Protein AF-A0A7Y0SG17-F1 (afdb_monomer_lite)

Sequence (85 aa):
DDDVTISKNAWAKNFPDSSKMFIEVGTTVKVRDLNRGIIVQSGNDACVAMAEHIAGSEDAFVDLMNAWANTLGMTNSHFANVHGL

pLDDT: mean 97.34, std 2.76, range [75.56, 98.62]

Radius of gyration: 12.86 Å; chains: 1; bounding box: 34×24×35 Å

Secondary structure (DSSP, 8-state):
--EEE--STT-GGG-TTS------TT-EEEHHHHHHHHHHH--HHHHHHHHHHHHSSHHHHHHHHHHHHHHTT-TT---SSSS--

InterPro domains:
  IPR001967 Peptidase S11, D-alanyl-D-alanine carboxypeptidase A, N-terminal [PF00768] (1-85)
  IPR012338 Beta-lactamase/transpeptidase-like [G3DSA:3.40.710.10] (1-85)
  IPR012338 Beta-lactamase/transpeptidase-like [SSF56601] (1-85)
  IPR018044 Peptidase S11, D-alanyl-D-alanine carboxypeptidase A [PR00725] (34-51)
  IPR018044 Peptidase S11, D-alanyl-D-alanine carboxypeptidase A [PR00725] (61-74)

Organism: Vibrio parahaemolyticus (NCBI:txid670)

Foldseek 3Di:
DDKFQQAPCLQPVVDPPDFAPRDHHRDIDDLVVLVCSCVPGLHPSSQQRVQCVPQVGFVSSQVVVVVVCVVVVVPVDHDPTRRRD

Structure (mmCIF, N/CA/C/O backbone):
data_AF-A0A7Y0SG17-F1
#
_entry.id   AF-A0A7Y0SG17-F1
#
loop_
_atom_site.group_PDB
_atom_site.id
_atom_site.type_symbol
_atom_site.label_atom_id
_atom_site.label_alt_id
_atom_site.label_comp_id
_atom_site.label_asym_id
_atom_site.label_entity_id
_atom_site.label_seq_id
_atom_site.pdbx_PDB_ins_code
_atom_site.Cartn_x
_atom_site.Cartn_y
_atom_site.Cartn_z
_atom_site.occupancy
_atom_site.B_iso_or_equiv
_atom_site.auth_seq_id
_atom_site.auth_comp_id
_atom_site.auth_asym_id
_atom_site.auth_atom_id
_atom_site.pdbx_PDB_mo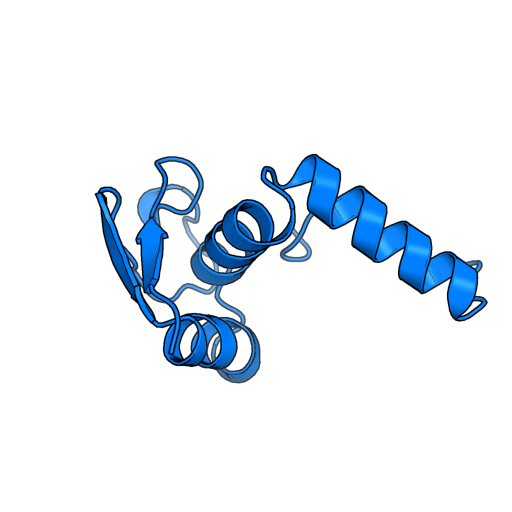del_num
ATOM 1 N N . ASP A 1 1 ? -17.620 0.519 -4.090 1.00 75.56 1 ASP A N 1
ATOM 2 C CA . ASP A 1 1 ? -17.610 1.256 -2.804 1.00 75.56 1 ASP A CA 1
ATOM 3 C C . ASP A 1 1 ? -17.165 0.290 -1.724 1.00 75.56 1 ASP A C 1
ATOM 5 O O . ASP A 1 1 ? -17.911 -0.033 -0.800 1.00 75.56 1 ASP A O 1
ATOM 9 N N . ASP A 1 2 ? -15.945 -0.205 -1.894 1.00 96.38 2 ASP A N 1
ATOM 10 C CA . ASP A 1 2 ? -15.516 -1.443 -1.257 1.00 96.38 2 ASP A CA 1
ATOM 11 C C . ASP A 1 2 ? -14.910 -1.125 0.103 1.00 96.38 2 ASP A C 1
ATOM 13 O O . ASP A 1 2 ? -14.321 -0.057 0.313 1.00 96.38 2 ASP A O 1
ATOM 17 N N . ASP A 1 3 ? -15.121 -2.044 1.032 1.00 97.69 3 ASP A N 1
ATOM 18 C CA . ASP A 1 3 ? -14.691 -1.937 2.414 1.00 97.69 3 ASP A CA 1
ATOM 19 C C . ASP A 1 3 ? -13.456 -2.805 2.638 1.00 97.69 3 ASP A C 1
ATOM 21 O O . ASP A 1 3 ? -13.436 -3.983 2.279 1.00 97.69 3 ASP A O 1
ATOM 25 N N . VAL A 1 4 ? -12.434 -2.217 3.254 1.00 98.31 4 VAL A N 1
ATOM 26 C CA . VAL A 1 4 ? -11.182 -2.892 3.597 1.00 98.31 4 VAL A CA 1
ATOM 27 C C . VAL A 1 4 ? -11.092 -3.021 5.108 1.00 98.31 4 VAL A C 1
ATOM 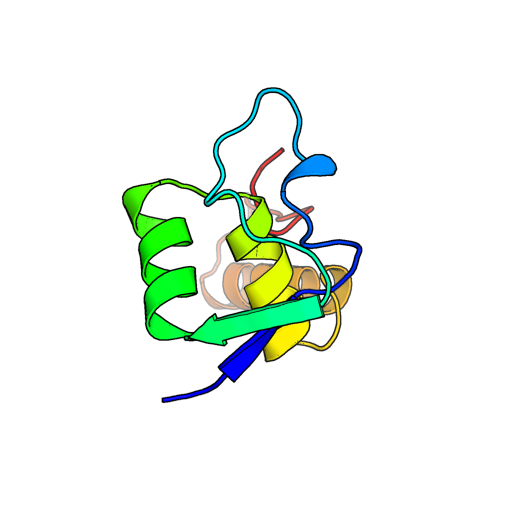29 O O . VAL A 1 4 ? -11.071 -2.018 5.824 1.00 98.31 4 VAL A O 1
ATOM 32 N N . THR A 1 5 ? -11.029 -4.255 5.603 1.00 98.31 5 THR A N 1
ATOM 33 C CA . THR A 1 5 ? -10.735 -4.525 7.013 1.00 98.31 5 THR A CA 1
ATOM 34 C C . THR A 1 5 ? -9.239 -4.380 7.260 1.00 98.31 5 THR A C 1
ATOM 36 O O . THR A 1 5 ? -8.431 -5.039 6.611 1.00 98.31 5 THR A O 1
ATOM 39 N N . ILE A 1 6 ? -8.869 -3.531 8.217 1.00 98.56 6 ILE A N 1
ATOM 40 C CA . ILE A 1 6 ? -7.469 -3.218 8.503 1.00 98.56 6 ILE A CA 1
ATOM 41 C C . ILE A 1 6 ? -6.821 -4.371 9.267 1.00 98.56 6 ILE A C 1
ATOM 43 O O . ILE A 1 6 ? -7.245 -4.731 10.371 1.00 98.56 6 ILE A O 1
ATOM 47 N N . SER A 1 7 ? -5.780 -4.947 8.673 1.00 98.50 7 SER A N 1
ATOM 48 C CA . SER A 1 7 ? -4.998 -6.024 9.271 1.00 98.50 7 SER A CA 1
ATOM 49 C C . SER A 1 7 ? -4.091 -5.515 10.397 1.00 98.50 7 SER A C 1
ATOM 51 O O . SER A 1 7 ? -3.960 -4.316 10.654 1.00 98.50 7 SER A O 1
ATOM 53 N N . LYS A 1 8 ? -3.422 -6.447 11.085 1.00 98.31 8 LYS A N 1
ATOM 54 C CA . LYS A 1 8 ? -2.367 -6.087 12.039 1.00 98.31 8 LYS A CA 1
ATOM 55 C C . LYS A 1 8 ? -1.166 -5.444 11.354 1.00 98.31 8 LYS A C 1
ATOM 57 O O . LYS A 1 8 ? -0.535 -4.623 12.005 1.00 98.31 8 LYS A O 1
ATOM 62 N N . ASN A 1 9 ? -0.862 -5.798 10.104 1.00 97.56 9 ASN A N 1
ATOM 63 C CA . ASN A 1 9 ? 0.289 -5.279 9.358 1.00 97.56 9 ASN A CA 1
ATOM 64 C C . ASN A 1 9 ? 0.050 -3.826 8.942 1.00 97.56 9 ASN A C 1
ATOM 66 O O . ASN A 1 9 ? 0.895 -2.967 9.179 1.00 97.56 9 ASN A O 1
ATOM 70 N N . ALA A 1 10 ? -1.161 -3.532 8.462 1.00 98.06 10 ALA A N 1
ATOM 71 C CA . ALA A 1 10 ? -1.598 -2.197 8.069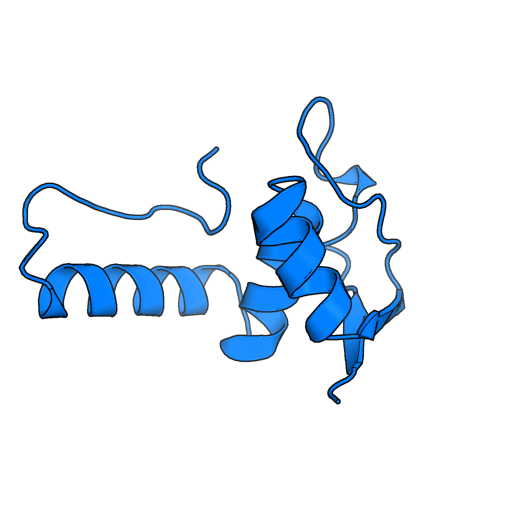 1.00 98.06 10 ALA A CA 1
ATOM 72 C C . ALA A 1 10 ? -1.860 -1.240 9.247 1.00 98.06 10 ALA A C 1
ATOM 74 O O . ALA A 1 10 ? -2.290 -0.106 9.046 1.00 98.06 10 ALA A O 1
ATOM 75 N N . TRP A 1 11 ? -1.649 -1.661 10.497 1.00 98.38 11 TRP A N 1
ATOM 76 C CA . TRP A 1 11 ? -1.908 -0.797 11.643 1.00 98.38 11 TRP A CA 1
ATOM 77 C C . TRP A 1 11 ? -0.934 0.383 11.670 1.00 98.38 11 TRP A C 1
ATOM 79 O O . TRP A 1 11 ? 0.280 0.197 11.718 1.00 98.38 11 TRP A O 1
ATOM 89 N N . ALA A 1 12 ? -1.453 1.607 11.784 1.00 97.3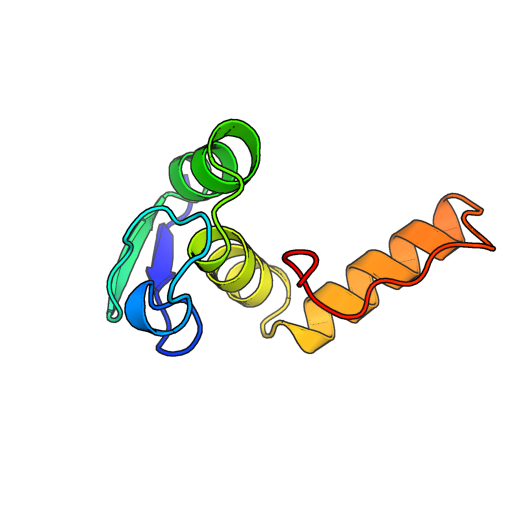8 12 ALA A N 1
ATOM 90 C CA . ALA A 1 12 ? -0.660 2.834 11.880 1.00 97.38 12 ALA A CA 1
ATOM 91 C C . ALA A 1 12 ? 0.422 2.847 12.982 1.00 97.38 12 ALA A C 1
ATOM 93 O O . ALA A 1 12 ? 1.356 3.657 12.932 1.00 97.38 12 ALA A O 1
ATOM 94 N N . LYS A 1 13 ? 0.315 1.979 13.999 1.00 97.00 13 LYS A N 1
ATOM 95 C CA . LYS A 1 13 ? 1.355 1.820 15.029 1.00 97.00 13 LYS A CA 1
ATOM 96 C C . LYS A 1 13 ? 2.636 1.161 14.510 1.00 97.00 13 LYS A C 1
ATOM 98 O O . LYS A 1 13 ? 3.685 1.414 15.091 1.00 97.00 13 LYS A O 1
ATOM 103 N N . ASN A 1 14 ? 2.572 0.388 13.427 1.00 96.50 14 ASN A N 1
ATOM 104 C CA . ASN A 1 14 ? 3.744 -0.254 12.820 1.00 9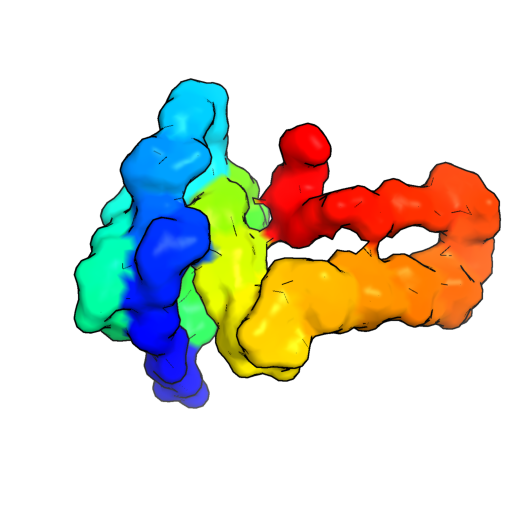6.50 14 ASN A CA 1
ATOM 105 C C . ASN A 1 14 ? 4.599 0.712 11.997 1.00 96.50 14 ASN A C 1
ATOM 107 O O . ASN A 1 14 ? 5.703 0.365 11.595 1.00 96.50 14 ASN A O 1
ATOM 111 N N . PHE A 1 15 ? 4.100 1.928 11.777 1.00 96.00 15 PHE A N 1
ATOM 112 C CA . PHE A 1 15 ? 4.746 2.963 10.981 1.00 96.00 15 PHE A CA 1
ATOM 113 C C . PHE A 1 15 ? 5.128 4.153 11.880 1.00 96.00 15 PHE A C 1
ATOM 115 O O . PHE A 1 15 ? 4.542 5.237 11.757 1.00 96.00 15 PHE A O 1
ATOM 122 N N . PRO A 1 16 ? 6.029 3.985 12.872 1.00 94.50 16 PRO A N 1
ATOM 123 C CA . PRO A 1 16 ? 6.549 5.119 13.630 1.00 94.50 16 PRO A CA 1
ATOM 124 C C . PRO A 1 16 ? 7.316 6.061 12.692 1.00 94.50 16 PRO A C 1
ATOM 126 O O . PRO A 1 16 ? 7.867 5.624 11.686 1.00 94.50 16 PRO A O 1
ATOM 129 N N . ASP A 1 17 ? 7.288 7.357 13.000 1.00 92.69 17 ASP A N 1
ATOM 130 C CA . ASP A 1 17 ? 8.084 8.393 12.321 1.00 92.69 17 ASP A CA 1
ATOM 131 C C . ASP A 1 17 ? 7.959 8.448 10.781 1.00 92.69 17 ASP A C 1
ATOM 133 O O . ASP A 1 17 ? 8.856 8.923 10.089 1.00 92.69 17 ASP A O 1
ATOM 137 N N . SER A 1 18 ? 6.824 8.002 10.233 1.00 94.00 18 SER A N 1
ATOM 138 C CA . SER A 1 18 ? 6.501 8.075 8.803 1.00 94.00 18 SER A CA 1
ATOM 139 C C . SER A 1 18 ? 5.077 8.583 8.565 1.00 94.00 18 SER A C 1
ATOM 141 O O . SER A 1 18 ? 4.257 8.668 9.487 1.00 94.00 18 SER A O 1
ATOM 143 N N . SER A 1 19 ? 4.796 8.966 7.320 1.00 95.81 19 SER A N 1
ATOM 144 C CA . SER A 1 19 ? 3.492 9.475 6.898 1.00 95.81 19 SER A CA 1
ATOM 145 C C . SER A 1 19 ? 2.431 8.373 6.941 1.00 95.81 19 SER A C 1
ATOM 147 O O . SER A 1 19 ? 2.670 7.247 6.501 1.00 95.81 19 SER A O 1
ATOM 149 N N . LYS A 1 20 ? 1.252 8.685 7.492 1.00 95.94 20 LYS A N 1
ATOM 150 C CA . LYS A 1 20 ? 0.186 7.707 7.754 1.00 95.94 20 LYS A CA 1
ATOM 151 C C . LYS A 1 20 ? -1.186 8.349 7.929 1.00 95.94 20 LYS A C 1
ATOM 153 O O . LYS A 1 20 ? -1.282 9.517 8.297 1.00 95.94 20 LYS A O 1
ATOM 158 N N . MET A 1 21 ? -2.231 7.555 7.712 1.00 96.94 21 MET A N 1
ATOM 159 C CA . MET A 1 21 ? -3.638 7.919 7.905 1.00 96.94 21 MET A CA 1
ATOM 160 C C . MET A 1 21 ? -4.139 7.726 9.342 1.00 96.94 21 MET A C 1
ATOM 162 O O . MET A 1 21 ? -5.235 8.181 9.664 1.00 96.94 21 MET A O 1
ATOM 166 N N . PHE A 1 22 ? -3.358 7.061 10.197 1.00 97.44 22 PHE A N 1
ATOM 167 C CA . PHE A 1 22 ? -3.737 6.707 11.571 1.00 97.44 22 PHE A CA 1
ATOM 168 C C . PHE A 1 22 ? -4.864 5.659 11.650 1.00 97.44 22 PHE A C 1
ATOM 170 O O . PHE A 1 22 ? -5.648 5.663 12.598 1.00 97.44 22 PHE A O 1
ATOM 177 N N . ILE A 1 23 ? -4.936 4.739 10.679 1.00 97.69 23 ILE A N 1
ATOM 178 C CA . ILE A 1 23 ? -5.926 3.646 10.676 1.00 97.69 23 ILE A CA 1
ATOM 179 C C . ILE A 1 23 ? -5.625 2.600 11.760 1.00 97.69 23 ILE A C 1
ATOM 181 O O . ILE A 1 23 ? -4.464 2.315 12.066 1.00 97.69 23 ILE A O 1
ATOM 185 N N . GLU A 1 24 ? -6.671 2.013 12.344 1.00 98.31 24 GLU A N 1
ATOM 186 C CA . GLU A 1 24 ? -6.571 1.078 13.471 1.00 98.31 24 GLU A CA 1
ATOM 187 C C . GLU A 1 24 ? -6.947 -0.355 13.071 1.00 98.31 24 GLU A C 1
ATOM 189 O O . GLU A 1 24 ? -7.905 -0.576 12.331 1.00 98.31 24 GLU A O 1
ATOM 194 N N . VAL A 1 25 ? -6.200 -1.342 13.572 1.00 98.31 25 VAL A N 1
ATOM 195 C CA . VAL A 1 25 ? -6.461 -2.767 13.319 1.00 98.31 25 VAL A CA 1
ATOM 196 C C . VAL A 1 25 ? -7.900 -3.162 13.669 1.00 98.31 25 VAL A C 1
ATOM 198 O O . VAL A 1 25 ? -8.441 -2.760 14.696 1.00 98.31 25 VAL A O 1
ATOM 201 N N . GLY A 1 26 ? -8.522 -3.976 12.817 1.00 98.00 26 GLY A N 1
ATOM 202 C CA . GLY A 1 26 ? -9.892 -4.463 12.997 1.00 98.00 26 GLY A CA 1
ATOM 203 C C . GLY A 1 26 ? -10.978 -3.451 12.626 1.00 98.00 26 GLY A C 1
ATOM 204 O O . GLY A 1 26 ? -12.146 -3.827 12.540 1.00 98.00 26 GLY A O 1
ATOM 205 N N . THR A 1 27 ? -10.620 -2.192 12.358 1.00 98.19 27 THR A N 1
ATOM 206 C CA . THR A 1 27 ? -11.552 -1.227 11.764 1.00 98.19 27 THR A CA 1
ATOM 207 C C . THR A 1 27 ? -11.756 -1.508 10.278 1.00 98.19 27 THR A C 1
ATOM 209 O O . THR A 1 27 ? -11.047 -2.310 9.667 1.00 98.19 27 THR A O 1
ATOM 212 N N . THR A 1 28 ? -12.768 -0.871 9.694 1.00 98.19 28 THR A N 1
ATOM 213 C CA . THR A 1 28 ? -13.060 -0.956 8.262 1.00 98.19 28 THR A CA 1
ATOM 214 C C . THR A 1 28 ? -12.994 0.434 7.646 1.00 98.19 28 THR A C 1
ATOM 216 O O . THR A 1 28 ? -13.598 1.369 8.173 1.00 98.19 28 THR A O 1
ATOM 219 N N . VAL A 1 29 ? -12.260 0.569 6.541 1.00 98.12 29 VAL A N 1
ATOM 220 C CA . VAL A 1 29 ? -12.062 1.831 5.817 1.00 98.12 29 VAL A CA 1
ATOM 221 C C . VAL A 1 29 ? -12.441 1.635 4.353 1.00 98.12 29 VAL A C 1
ATOM 223 O O . VAL A 1 29 ? -12.146 0.600 3.758 1.00 98.12 29 VAL A O 1
ATOM 226 N N . LYS A 1 30 ? -13.090 2.634 3.750 1.00 98.44 30 LYS A N 1
ATOM 227 C CA . LYS A 1 30 ? -13.453 2.593 2.330 1.00 98.44 30 LYS A CA 1
ATOM 228 C C . LYS A 1 30 ? -12.204 2.646 1.453 1.00 98.44 30 LYS A C 1
ATOM 230 O O . LYS A 1 30 ? -11.332 3.488 1.674 1.00 98.44 30 LYS A O 1
ATOM 235 N N . VAL A 1 31 ? -12.187 1.866 0.371 1.00 98.12 31 VAL A N 1
ATOM 236 C CA . VAL A 1 31 ? -11.129 1.901 -0.660 1.00 98.12 31 VAL A CA 1
ATOM 237 C C . VAL A 1 31 ? -10.855 3.326 -1.148 1.00 98.12 31 VAL A C 1
ATOM 239 O O . VAL A 1 31 ? -9.704 3.724 -1.307 1.00 98.12 31 VAL A O 1
ATOM 242 N N . ARG A 1 32 ? -11.905 4.134 -1.343 1.00 98.06 32 ARG A N 1
ATOM 243 C CA . ARG A 1 32 ? -11.768 5.537 -1.765 1.00 98.06 32 ARG A CA 1
ATOM 244 C C . ARG A 1 32 ? -10.924 6.359 -0.790 1.00 98.06 32 ARG A C 1
ATOM 246 O O . ARG A 1 32 ? -10.122 7.181 -1.230 1.00 98.06 32 ARG A O 1
ATOM 253 N N . ASP A 1 33 ? -11.127 6.164 0.507 1.00 98.25 33 ASP A N 1
ATOM 254 C CA . ASP A 1 33 ? -10.468 6.963 1.535 1.00 98.25 33 ASP A CA 1
ATOM 255 C C . ASP A 1 33 ? -9.018 6.504 1.717 1.00 98.25 33 ASP A C 1
ATOM 257 O O . ASP A 1 33 ? -8.131 7.352 1.788 1.00 98.25 33 ASP A O 1
ATOM 261 N N . LEU A 1 34 ? -8.759 5.190 1.657 1.00 98.19 34 LEU A N 1
ATOM 262 C CA . LEU A 1 34 ? -7.399 4.640 1.610 1.00 98.19 34 LEU A CA 1
ATOM 263 C C . LEU A 1 34 ? -6.625 5.155 0.393 1.00 98.19 34 LEU A C 1
ATOM 265 O O . LEU A 1 34 ? -5.535 5.699 0.543 1.00 98.19 34 LEU A O 1
ATOM 269 N N . ASN A 1 35 ? -7.211 5.081 -0.804 1.00 98.06 35 ASN A N 1
ATOM 270 C CA . ASN A 1 35 ? -6.583 5.590 -2.023 1.00 98.06 35 ASN A CA 1
ATOM 271 C C . ASN A 1 35 ? -6.282 7.095 -1.923 1.00 98.06 35 ASN A C 1
ATOM 273 O O . ASN A 1 35 ? -5.212 7.562 -2.315 1.00 98.06 35 ASN A O 1
ATOM 277 N N . ARG A 1 36 ? -7.202 7.873 -1.339 1.00 97.94 36 ARG A N 1
ATOM 278 C CA . ARG A 1 36 ? -6.968 9.297 -1.079 1.00 97.94 36 ARG A CA 1
ATOM 279 C C . ARG A 1 36 ? -5.825 9.512 -0.085 1.00 97.94 36 ARG A C 1
ATOM 281 O O . ARG A 1 36 ? -5.039 10.431 -0.287 1.00 97.94 36 ARG A O 1
ATOM 288 N N . GLY A 1 37 ? -5.715 8.697 0.961 1.00 97.69 37 GLY A N 1
ATOM 289 C CA . GLY A 1 37 ? -4.616 8.777 1.921 1.00 97.69 37 GLY A CA 1
ATOM 290 C C . GLY A 1 37 ? -3.257 8.418 1.326 1.00 97.69 37 GLY A C 1
ATOM 291 O O . GLY A 1 37 ? -2.283 9.114 1.604 1.00 97.69 37 GLY A O 1
ATOM 292 N N . ILE A 1 38 ? -3.200 7.420 0.440 1.00 98.06 38 ILE A N 1
ATOM 293 C CA . ILE A 1 38 ? -1.989 7.090 -0.325 1.00 98.06 38 ILE A CA 1
ATOM 294 C C . ILE A 1 38 ? -1.566 8.296 -1.169 1.00 98.06 38 ILE A C 1
ATOM 296 O O . ILE A 1 38 ? -0.448 8.779 -1.050 1.00 98.06 38 ILE A O 1
ATOM 300 N N . ILE A 1 39 ? -2.474 8.836 -1.984 1.00 97.81 39 ILE A N 1
ATOM 301 C CA . ILE A 1 39 ? -2.121 9.877 -2.959 1.00 97.81 39 ILE A CA 1
ATOM 302 C C . ILE A 1 39 ? -1.842 11.234 -2.293 1.00 97.81 39 ILE A C 1
ATOM 304 O O . ILE A 1 39 ? -0.948 11.957 -2.723 1.00 97.81 39 ILE A O 1
ATOM 308 N N . VAL A 1 40 ? -2.615 11.613 -1.269 1.00 96.56 40 VAL A N 1
ATOM 309 C CA . VAL A 1 40 ? -2.546 12.959 -0.669 1.00 96.56 40 VAL A CA 1
ATOM 310 C C . VAL A 1 40 ? -1.582 13.021 0.512 1.00 96.56 40 VAL A C 1
ATOM 312 O O . VAL A 1 40 ? -0.894 14.024 0.676 1.00 96.56 40 VAL A O 1
ATOM 315 N N . GLN A 1 41 ? -1.559 11.988 1.356 1.00 93.12 41 GLN A N 1
ATOM 316 C CA . GLN A 1 41 ? -0.741 11.967 2.573 1.00 93.12 41 GLN A CA 1
ATOM 317 C C . GLN A 1 41 ? 0.469 11.041 2.465 1.00 93.12 41 GLN A C 1
ATOM 319 O O . GLN A 1 41 ? 1.286 11.046 3.378 1.00 93.12 41 GLN A O 1
ATOM 324 N N . SER A 1 42 ? 0.611 10.268 1.381 1.00 96.12 42 SER A N 1
ATOM 325 C CA . SER A 1 42 ? 1.649 9.238 1.264 1.00 96.12 42 SER A CA 1
ATOM 326 C C . SER A 1 42 ? 1.610 8.263 2.446 1.00 96.12 42 SER A C 1
ATOM 328 O O . SER A 1 42 ? 2.645 7.934 3.020 1.00 96.12 42 SER A O 1
ATOM 330 N N . GLY A 1 43 ? 0.401 7.875 2.870 1.00 97.88 43 GLY A N 1
ATOM 331 C CA . GLY A 1 43 ? 0.197 7.059 4.065 1.00 97.88 43 GLY A CA 1
ATOM 332 C C . GLY A 1 43 ? 0.670 5.616 3.888 1.00 97.88 43 GLY A C 1
ATOM 333 O O . GLY A 1 43 ? 0.058 4.863 3.134 1.00 97.88 43 GLY A O 1
ATOM 334 N N . ASN A 1 44 ? 1.711 5.213 4.620 1.00 98.19 44 ASN A N 1
ATOM 335 C CA . ASN A 1 44 ? 2.290 3.866 4.526 1.00 98.19 44 ASN A CA 1
ATOM 336 C C . ASN A 1 44 ? 1.325 2.778 5.020 1.00 98.19 44 ASN A C 1
ATOM 338 O O . ASN A 1 44 ? 1.219 1.714 4.414 1.00 98.19 44 ASN A O 1
ATOM 342 N N . ASP A 1 45 ? 0.573 3.079 6.081 1.00 98.31 45 ASP A N 1
ATOM 343 C CA . ASP A 1 45 ? -0.490 2.223 6.613 1.00 98.31 45 ASP A CA 1
ATOM 344 C C . ASP A 1 45 ? -1.574 1.940 5.562 1.00 98.31 45 ASP A C 1
ATOM 346 O O . ASP A 1 45 ? -2.009 0.801 5.383 1.00 98.31 45 ASP A O 1
ATOM 350 N N . ALA A 1 46 ? -1.949 2.966 4.799 1.00 98.38 46 ALA A N 1
ATOM 351 C CA . ALA A 1 46 ? -2.901 2.849 3.705 1.00 98.38 46 ALA A CA 1
ATOM 352 C C . ALA A 1 46 ? -2.353 2.040 2.520 1.00 98.38 46 ALA A C 1
ATOM 354 O O . ALA A 1 46 ? -3.106 1.259 1.933 1.00 98.38 46 ALA A O 1
ATOM 355 N N . CYS A 1 47 ? -1.062 2.184 2.189 1.00 98.44 47 CYS A N 1
ATOM 356 C CA . CYS A 1 47 ? -0.411 1.375 1.155 1.00 98.44 47 CYS A CA 1
ATOM 357 C C . CYS A 1 47 ? -0.478 -0.118 1.491 1.00 98.44 47 CYS A C 1
ATOM 359 O O . CYS A 1 47 ? -0.895 -0.907 0.646 1.00 98.44 47 CYS A O 1
ATOM 361 N N . VAL A 1 48 ? -0.142 -0.496 2.731 1.00 98.50 48 VAL A N 1
ATOM 362 C CA . VAL A 1 48 ? -0.211 -1.896 3.179 1.00 98.50 48 VAL A CA 1
ATOM 363 C C . VAL A 1 48 ? -1.646 -2.419 3.163 1.00 98.50 48 VAL A C 1
ATOM 365 O O . VAL A 1 48 ? -1.896 -3.479 2.594 1.00 98.50 48 VAL A O 1
ATOM 368 N N . ALA A 1 49 ? -2.612 -1.654 3.688 1.00 98.56 49 ALA A N 1
ATOM 369 C CA . ALA A 1 49 ? -4.023 -2.053 3.667 1.00 98.56 49 ALA A CA 1
ATOM 370 C C . ALA A 1 49 ? -4.534 -2.326 2.241 1.00 98.56 49 ALA A C 1
ATOM 372 O O . ALA A 1 49 ? -5.217 -3.320 1.994 1.00 98.56 49 ALA A O 1
ATOM 373 N N . MET A 1 50 ? -4.202 -1.445 1.293 1.00 98.44 50 MET A N 1
ATOM 374 C CA . MET A 1 50 ? -4.616 -1.587 -0.104 1.00 98.44 50 MET A CA 1
ATOM 375 C C . MET A 1 50 ? -3.900 -2.737 -0.813 1.00 98.44 50 MET A C 1
ATOM 377 O O . MET A 1 50 ? -4.532 -3.447 -1.594 1.00 98.44 50 MET A O 1
ATOM 381 N N . ALA A 1 51 ? -2.613 -2.945 -0.535 1.00 98.50 51 ALA A N 1
ATOM 382 C CA . ALA A 1 51 ? -1.842 -4.046 -1.098 1.00 98.50 51 ALA A CA 1
ATOM 383 C C . ALA A 1 51 ? -2.423 -5.406 -0.694 1.00 98.50 51 ALA A C 1
ATOM 385 O O . ALA A 1 51 ? -2.725 -6.235 -1.555 1.00 98.50 51 ALA A O 1
ATOM 386 N N . GLU A 1 52 ? -2.673 -5.598 0.603 1.00 98.44 52 GLU A N 1
ATOM 387 C CA . GLU A 1 52 ? -3.295 -6.815 1.128 1.00 98.44 52 GLU A CA 1
ATOM 388 C C . GLU A 1 52 ? -4.717 -7.009 0.585 1.00 98.44 52 GLU A C 1
ATOM 390 O O . GLU A 1 52 ? -5.105 -8.130 0.263 1.00 98.44 52 GLU A O 1
ATOM 395 N N . HIS A 1 53 ? -5.487 -5.929 0.418 1.00 98.06 53 HIS A N 1
ATOM 396 C CA . HIS A 1 53 ? -6.831 -6.008 -0.153 1.00 98.06 53 HIS A CA 1
ATOM 397 C C . HIS A 1 53 ? -6.836 -6.450 -1.625 1.00 98.06 53 HIS A C 1
ATOM 399 O O . HIS A 1 53 ? -7.693 -7.234 -2.026 1.00 98.06 53 HIS A O 1
ATOM 405 N N . ILE A 1 54 ? -5.894 -5.951 -2.432 1.00 97.88 54 ILE A N 1
ATOM 406 C CA . ILE A 1 54 ? -5.849 -6.207 -3.879 1.00 97.88 54 ILE A CA 1
ATOM 407 C C . ILE A 1 54 ? -5.203 -7.558 -4.198 1.00 97.88 54 ILE A C 1
ATOM 409 O O . ILE A 1 54 ? -5.701 -8.286 -5.054 1.00 97.88 54 ILE A O 1
ATOM 413 N N . ALA A 1 55 ? -4.081 -7.875 -3.550 1.00 97.81 55 ALA A N 1
ATOM 414 C CA . ALA A 1 55 ? -3.237 -9.014 -3.912 1.00 97.81 55 ALA A CA 1
ATOM 415 C C . ALA A 1 55 ? -3.198 -10.120 -2.845 1.00 97.81 55 ALA A C 1
ATOM 417 O O . ALA A 1 55 ? -2.594 -11.166 -3.067 1.00 97.81 55 ALA A O 1
ATOM 418 N N . GLY A 1 56 ? -3.835 -9.914 -1.689 1.00 97.50 56 GLY A N 1
ATOM 419 C CA . GLY A 1 56 ? -3.843 -10.854 -0.565 1.00 97.50 56 GLY A CA 1
ATOM 420 C C . GLY A 1 56 ? -2.638 -10.731 0.375 1.00 97.50 56 GLY A C 1
ATOM 421 O O . GLY A 1 56 ? -2.736 -11.137 1.531 1.00 97.50 56 GLY A O 1
ATOM 422 N N . SER A 1 57 ? -1.524 -10.152 -0.081 1.00 97.94 57 SER A N 1
ATOM 423 C CA . SER A 1 57 ? -0.347 -9.830 0.735 1.00 97.94 57 SER A CA 1
ATOM 424 C C . SER A 1 57 ? 0.463 -8.682 0.125 1.00 97.94 57 SER A C 1
ATOM 426 O O . SER A 1 57 ? 0.313 -8.364 -1.057 1.00 97.94 57 SER A O 1
ATOM 428 N N . GLU A 1 58 ? 1.349 -8.077 0.921 1.00 97.75 58 GLU A N 1
ATOM 429 C CA . GLU A 1 58 ? 2.301 -7.071 0.428 1.00 97.75 58 GLU A CA 1
ATOM 430 C C . GLU A 1 58 ? 3.249 -7.651 -0.626 1.00 97.75 58 GLU A C 1
ATOM 432 O O . GLU A 1 58 ? 3.399 -7.055 -1.689 1.00 97.75 58 GLU A O 1
ATOM 437 N N . ASP A 1 59 ? 3.816 -8.837 -0.382 1.00 98.19 59 ASP A N 1
ATOM 438 C CA . ASP A 1 59 ? 4.738 -9.497 -1.318 1.00 98.19 59 ASP A CA 1
ATOM 439 C C . ASP A 1 59 ? 4.083 -9.741 -2.686 1.00 98.19 59 ASP A C 1
ATOM 441 O O . ASP A 1 59 ? 4.651 -9.405 -3.725 1.00 98.19 59 ASP A O 1
ATOM 445 N N . ALA A 1 60 ? 2.842 -10.241 -2.698 1.00 98.44 60 ALA A N 1
ATOM 446 C CA . ALA A 1 60 ? 2.102 -10.464 -3.939 1.00 98.44 60 ALA A CA 1
ATOM 447 C C . ALA A 1 60 ? 1.801 -9.147 -4.675 1.00 98.44 60 ALA A C 1
ATOM 449 O O . ALA A 1 60 ? 1.755 -9.105 -5.907 1.00 98.44 60 ALA A O 1
ATOM 450 N N . PHE A 1 61 ? 1.609 -8.050 -3.938 1.00 98.62 61 PHE A N 1
ATOM 451 C CA . PHE A 1 61 ? 1.438 -6.733 -4.541 1.00 98.62 61 PHE A CA 1
ATOM 452 C C . PHE A 1 61 ? 2.759 -6.183 -5.097 1.00 98.62 61 PHE A C 1
ATOM 454 O O . PHE A 1 61 ? 2.762 -5.593 -6.175 1.00 98.62 61 PHE A O 1
ATOM 461 N N . VAL A 1 62 ? 3.889 -6.408 -4.423 1.00 98.62 62 VAL A N 1
ATOM 462 C CA . VAL A 1 62 ? 5.227 -6.050 -4.926 1.00 98.62 62 VAL A CA 1
ATOM 463 C C . VAL A 1 62 ? 5.542 -6.795 -6.225 1.00 98.62 62 VAL A C 1
ATOM 465 O O . VAL A 1 62 ? 6.039 -6.184 -7.176 1.00 98.62 62 VAL A O 1
ATOM 468 N N . ASP A 1 63 ? 5.182 -8.076 -6.324 1.00 98.56 63 ASP A N 1
ATOM 469 C CA . ASP A 1 63 ? 5.285 -8.836 -7.574 1.00 98.56 63 ASP A CA 1
ATOM 470 C C . ASP A 1 63 ? 4.468 -8.180 -8.697 1.00 98.56 63 ASP A C 1
ATOM 472 O O . ASP A 1 63 ? 4.961 -8.016 -9.817 1.00 98.56 63 ASP A O 1
ATOM 476 N N . LEU A 1 64 ? 3.247 -7.720 -8.398 1.00 98.50 64 LEU A N 1
ATOM 477 C CA . LEU A 1 64 ? 2.418 -6.975 -9.348 1.00 98.50 64 LEU A CA 1
ATOM 478 C C . LEU A 1 64 ? 3.065 -5.638 -9.751 1.00 98.50 64 LEU A C 1
ATOM 480 O O . LEU A 1 64 ? 3.071 -5.297 -10.935 1.00 98.50 64 LEU A O 1
ATOM 484 N N . MET A 1 65 ? 3.645 -4.892 -8.806 1.00 98.62 65 MET A N 1
ATOM 485 C CA . MET A 1 65 ? 4.360 -3.639 -9.087 1.00 98.62 65 MET A CA 1
ATOM 486 C C . MET A 1 65 ? 5.542 -3.870 -10.038 1.00 98.62 65 MET A C 1
ATOM 488 O O . MET A 1 65 ? 5.720 -3.125 -11.003 1.00 98.62 65 MET A O 1
ATOM 492 N N . ASN A 1 66 ? 6.326 -4.926 -9.814 1.00 98.62 66 ASN A N 1
ATOM 493 C CA . ASN A 1 66 ? 7.455 -5.280 -10.675 1.00 98.62 66 ASN A CA 1
ATOM 494 C C . ASN A 1 66 ? 7.006 -5.842 -12.036 1.00 98.62 66 ASN A C 1
ATOM 496 O O . ASN A 1 66 ? 7.636 -5.555 -13.058 1.00 98.62 66 ASN A O 1
ATOM 500 N N . ALA A 1 67 ? 5.884 -6.565 -12.098 1.00 98.50 67 ALA A N 1
ATOM 501 C CA . ALA A 1 67 ? 5.276 -6.980 -13.363 1.00 98.50 67 ALA A CA 1
ATOM 502 C C . ALA A 1 67 ? 4.850 -5.768 -14.215 1.00 98.50 67 ALA A C 1
ATOM 504 O O . ALA A 1 67 ? 5.079 -5.743 -15.431 1.00 98.50 67 ALA A O 1
ATOM 505 N N . TRP A 1 68 ? 4.301 -4.725 -13.581 1.00 98.50 68 TRP A N 1
ATOM 506 C CA . TRP A 1 68 ? 4.016 -3.448 -14.240 1.00 98.50 68 TRP A CA 1
ATOM 507 C C . TRP A 1 68 ? 5.286 -2.728 -14.683 1.00 98.50 68 TRP A C 1
ATOM 509 O O . TRP A 1 68 ? 5.346 -2.281 -15.827 1.00 98.50 68 TRP A O 1
ATOM 519 N N . ALA A 1 69 ? 6.316 -2.663 -13.835 1.00 98.56 69 ALA A N 1
ATOM 520 C CA . ALA A 1 69 ? 7.602 -2.063 -14.192 1.00 98.56 69 ALA A CA 1
ATOM 521 C C . ALA A 1 69 ? 8.190 -2.704 -15.461 1.00 98.56 69 ALA A C 1
ATOM 523 O O . ALA A 1 69 ? 8.587 -1.996 -16.388 1.00 98.56 69 ALA A O 1
ATOM 524 N N . ASN A 1 70 ? 8.161 -4.037 -15.549 1.00 98.25 70 ASN A N 1
ATOM 525 C CA . ASN A 1 70 ? 8.598 -4.768 -16.738 1.00 98.25 70 ASN A CA 1
ATOM 526 C C . ASN A 1 70 ? 7.738 -4.432 -17.970 1.00 98.25 70 ASN A C 1
ATOM 528 O O . ASN A 1 70 ? 8.267 -4.107 -19.030 1.00 98.25 70 ASN A O 1
ATOM 532 N N . THR A 1 71 ? 6.409 -4.430 -17.817 1.00 98.56 71 THR A N 1
ATOM 533 C CA . THR A 1 71 ? 5.465 -4.097 -18.902 1.00 98.56 71 THR A CA 1
ATOM 534 C C . THR A 1 71 ? 5.676 -2.678 -19.444 1.00 98.56 71 THR A C 1
ATOM 536 O O . THR A 1 71 ? 5.512 -2.435 -20.637 1.00 98.56 71 THR A O 1
ATOM 539 N N . LEU A 1 72 ? 6.076 -1.744 -18.580 1.00 98.44 72 LEU A N 1
ATOM 540 C CA . LEU A 1 72 ? 6.368 -0.352 -18.925 1.00 98.44 72 LEU A CA 1
ATOM 541 C C . LEU A 1 72 ? 7.808 -0.131 -19.430 1.00 98.44 72 LEU A C 1
ATOM 543 O O . LEU A 1 72 ? 8.163 0.996 -19.769 1.00 98.44 72 LEU A O 1
ATOM 547 N N . GLY A 1 73 ? 8.647 -1.172 -19.483 1.00 98.50 73 GLY A N 1
ATOM 548 C CA . GLY A 1 73 ? 10.046 -1.068 -19.908 1.00 98.50 73 GLY A CA 1
ATOM 549 C C . GLY A 1 73 ? 10.961 -0.375 -18.891 1.00 98.50 73 GLY A C 1
ATOM 550 O O . GLY A 1 73 ? 12.007 0.159 -19.261 1.00 98.50 73 GLY A O 1
ATOM 551 N N . MET A 1 74 ? 10.593 -0.364 -17.608 1.00 98.50 74 MET A N 1
ATOM 552 C CA . MET A 1 74 ? 11.353 0.273 -16.527 1.00 98.50 74 MET A CA 1
ATOM 553 C C . MET A 1 74 ? 12.534 -0.604 -16.078 1.00 98.50 74 MET A C 1
ATOM 555 O O . MET A 1 74 ? 12.579 -1.092 -14.953 1.00 98.50 74 MET A O 1
ATOM 559 N N . THR A 1 75 ? 13.522 -0.806 -16.953 1.00 97.12 75 THR A N 1
ATOM 560 C CA . THR A 1 75 ? 14.652 -1.732 -16.720 1.00 97.12 75 THR A CA 1
ATOM 561 C C . THR A 1 75 ? 15.597 -1.321 -15.586 1.00 97.12 75 THR A C 1
ATOM 563 O O . THR A 1 75 ? 16.409 -2.129 -15.148 1.00 97.12 75 THR A O 1
ATOM 566 N N . ASN A 1 76 ? 15.509 -0.073 -15.119 1.00 98.25 76 ASN A N 1
ATOM 567 C CA . ASN A 1 76 ? 16.310 0.475 -14.018 1.00 98.25 76 ASN A CA 1
ATOM 568 C C . ASN A 1 76 ? 15.458 0.737 -12.767 1.00 98.25 76 ASN A C 1
ATOM 570 O O . ASN A 1 76 ? 15.762 1.630 -11.976 1.00 98.25 76 ASN A O 1
ATOM 574 N N . SER A 1 77 ? 14.346 0.024 -12.610 1.00 97.69 77 SER A N 1
ATOM 575 C CA . SER A 1 77 ? 13.459 0.153 -11.458 1.00 97.69 77 SER A CA 1
ATOM 576 C C . SER A 1 77 ? 13.142 -1.216 -10.880 1.00 97.69 77 SER A C 1
ATOM 578 O O . SER A 1 77 ? 12.945 -2.182 -11.610 1.00 97.69 77 SER A O 1
ATOM 580 N N . HIS A 1 78 ? 13.094 -1.278 -9.556 1.00 98.00 78 HIS A N 1
ATOM 581 C CA . HIS A 1 78 ? 12.697 -2.456 -8.805 1.00 98.00 78 HIS A CA 1
ATOM 582 C C . HIS A 1 78 ? 12.000 -1.990 -7.531 1.00 98.00 78 HIS A C 1
ATOM 584 O O . HIS A 1 78 ? 12.539 -1.160 -6.796 1.00 98.00 78 HIS A O 1
ATOM 590 N N . PHE A 1 79 ? 10.812 -2.518 -7.274 1.00 98.50 79 PHE A N 1
ATOM 591 C CA . PHE A 1 79 ? 10.068 -2.263 -6.050 1.00 98.50 79 PHE A CA 1
ATOM 592 C C . PHE A 1 79 ? 10.352 -3.376 -5.045 1.00 98.50 79 PHE A C 1
ATOM 594 O O . PHE A 1 79 ? 10.306 -4.552 -5.393 1.00 98.50 79 PHE A O 1
ATOM 601 N N . ALA A 1 80 ? 10.669 -2.996 -3.807 1.00 98.12 80 ALA A N 1
ATOM 602 C CA . ALA A 1 80 ? 10.943 -3.930 -2.711 1.00 98.12 80 ALA A CA 1
ATOM 603 C C . ALA A 1 80 ? 9.847 -3.934 -1.632 1.00 98.12 80 ALA A C 1
ATOM 605 O O . ALA A 1 80 ? 9.836 -4.806 -0.773 1.0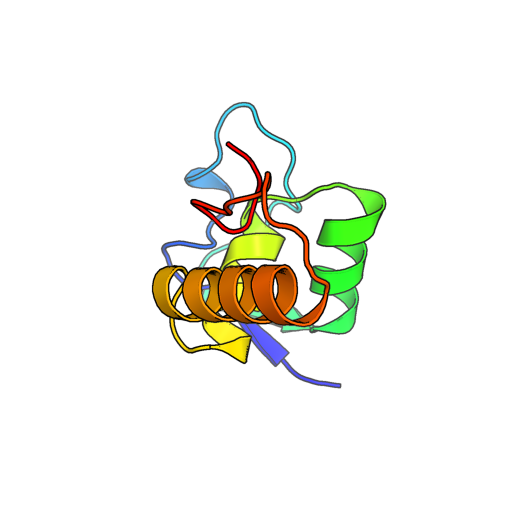0 98.12 80 ALA A O 1
ATOM 606 N N . ASN A 1 81 ? 8.951 -2.947 -1.657 1.00 97.50 81 ASN A N 1
ATOM 607 C CA . ASN A 1 81 ? 7.799 -2.817 -0.772 1.00 97.50 81 ASN A CA 1
ATOM 608 C C . ASN A 1 81 ? 6.778 -1.860 -1.404 1.00 97.50 81 ASN A C 1
ATOM 610 O O . ASN A 1 81 ? 7.012 -1.285 -2.471 1.00 97.50 81 ASN A O 1
ATOM 614 N N . VAL A 1 82 ? 5.646 -1.690 -0.726 1.00 97.31 82 VAL A N 1
ATOM 615 C CA . VAL A 1 82 ? 4.481 -0.962 -1.245 1.00 97.31 82 VAL A CA 1
ATOM 616 C C . VAL A 1 82 ? 4.471 0.531 -0.897 1.00 97.31 82 VAL A C 1
ATOM 618 O O . VAL A 1 82 ? 3.573 1.254 -1.322 1.00 97.31 82 VAL A O 1
ATOM 621 N N . HIS A 1 83 ? 5.449 1.006 -0.120 1.00 96.19 83 HIS A N 1
ATOM 622 C CA . HIS A 1 83 ? 5.445 2.351 0.473 1.00 96.19 83 HIS A CA 1
ATOM 623 C C . HIS A 1 83 ? 6.753 3.150 0.291 1.00 96.19 83 HIS A C 1
ATOM 625 O O . HIS A 1 83 ? 6.794 4.333 0.608 1.00 96.19 83 HIS A O 1
ATOM 631 N N . GLY A 1 84 ? 7.813 2.545 -0.247 1.00 94.00 84 GLY A N 1
ATOM 632 C CA . GLY A 1 84 ? 9.085 3.196 -0.577 1.00 94.00 84 GLY A CA 1
ATOM 633 C C . GLY A 1 84 ? 10.071 3.399 0.583 1.00 94.00 84 GLY A C 1
ATOM 634 O O . GLY A 1 84 ? 10.953 4.245 0.448 1.00 94.00 84 GLY A O 1
ATOM 635 N N . LEU A 1 85 ? 9.925 2.666 1.698 1.00 91.19 85 LEU A N 1
ATOM 636 C CA . LEU A 1 85 ? 10.892 2.698 2.818 1.00 91.19 85 LEU A CA 1
ATOM 637 C C . LEU A 1 85 ? 12.075 1.748 2.603 1.00 91.19 85 LEU A C 1
ATOM 639 O O . LEU A 1 85 ? 11.943 0.830 1.767 1.00 91.19 85 LEU A O 1
#